Protein AF-A0A4Q6EHT4-F1 (afdb_monomer_lite)

Radius of gyration: 19.71 Å; chains: 1; bounding box: 36×48×47 Å

Sequence (94 aa):
MIGKLAGDTLSERGWEDFLRIMAIISISLGVFNLIPVPILDGGHIVFAVMESIRGRPLSQNVQQMFLKVGLSMILLLMVFALYNDISRVLPLKF

Secondary structure (DSSP, 8-state):
-HHHHHHHHHHHH-HHHHHHHHHHHHHHHHHHHTSS-TTSHHHHHHHHHHHHHHTSPPPHHHHHHHHHHHHHHHHHHHHHHHHHHHHHHS----

pLDDT: mean 83.77, std 10.98, range [52.44, 96.0]

Structure (mmCIF, N/CA/C/O backbone):
data_AF-A0A4Q6EHT4-F1
#
_entry.id   AF-A0A4Q6EHT4-F1
#
loop_
_atom_site.group_PDB
_atom_site.id
_atom_site.type_symbol
_atom_site.label_atom_id
_atom_site.label_alt_id
_atom_site.label_comp_id
_atom_site.label_asym_id
_atom_site.label_entity_id
_atom_site.label_seq_id
_atom_site.pdbx_PDB_ins_code
_atom_site.Cartn_x
_atom_site.Cartn_y
_atom_site.Cartn_z
_atom_site.occupancy
_atom_site.B_iso_or_equiv
_atom_site.auth_seq_id
_atom_site.auth_comp_id
_atom_site.auth_asym_id
_atom_site.auth_atom_id
_atom_site.pdbx_PDB_model_num
ATOM 1 N N . MET A 1 1 ? 14.592 -6.105 -12.841 1.00 55.53 1 MET A N 1
ATOM 2 C CA . MET A 1 1 ? 13.758 -6.210 -14.061 1.00 55.53 1 MET A CA 1
ATOM 3 C C . MET A 1 1 ? 13.126 -4.868 -14.439 1.00 55.53 1 MET A C 1
ATOM 5 O O . MET A 1 1 ? 13.348 -4.429 -15.556 1.00 55.53 1 MET A O 1
ATOM 9 N N . ILE A 1 2 ? 12.457 -4.158 -13.517 1.00 58.88 2 ILE A N 1
ATOM 10 C CA . ILE A 1 2 ? 11.843 -2.836 -13.786 1.00 58.88 2 ILE A CA 1
ATOM 11 C C . ILE A 1 2 ? 12.880 -1.748 -14.123 1.00 58.88 2 ILE A C 1
ATOM 13 O O . ILE A 1 2 ? 12.727 -1.054 -15.119 1.00 58.88 2 ILE A O 1
ATOM 17 N N . GLY A 1 3 ? 13.980 -1.654 -13.365 1.00 65.81 3 GLY A N 1
ATOM 18 C CA . GLY A 1 3 ? 15.036 -0.666 -13.645 1.00 65.81 3 GLY A CA 1
ATOM 19 C C . GLY A 1 3 ? 15.745 -0.864 -14.991 1.00 65.81 3 GLY A C 1
ATOM 20 O O . GLY A 1 3 ? 16.178 0.109 -15.594 1.00 65.81 3 GLY A O 1
ATOM 21 N N . LYS A 1 4 ? 15.809 -2.106 -15.495 1.00 65.31 4 LYS A N 1
ATOM 22 C CA . LYS A 1 4 ? 16.400 -2.412 -16.806 1.00 65.31 4 LYS A CA 1
ATOM 23 C C . LYS A 1 4 ? 15.467 -1.986 -17.944 1.00 65.31 4 LYS A C 1
ATOM 25 O O . LYS A 1 4 ? 15.901 -1.278 -18.832 1.00 65.31 4 LYS A O 1
ATOM 30 N N . LEU A 1 5 ? 14.175 -2.318 -17.848 1.00 64.56 5 LEU A N 1
ATOM 31 C CA . LEU A 1 5 ? 13.160 -1.861 -18.808 1.00 64.56 5 LEU A CA 1
ATOM 32 C C . LEU A 1 5 ? 13.086 -0.332 -18.882 1.00 64.56 5 LEU A C 1
ATOM 34 O O . LEU A 1 5 ? 12.982 0.219 -19.970 1.00 64.56 5 LEU A O 1
ATOM 38 N N . ALA A 1 6 ? 13.168 0.339 -17.731 1.00 63.38 6 ALA A N 1
ATOM 39 C CA . ALA A 1 6 ? 13.111 1.792 -17.659 1.00 63.38 6 ALA A CA 1
ATOM 40 C C . ALA A 1 6 ? 14.399 2.454 -18.203 1.00 63.38 6 ALA A C 1
ATOM 42 O O . ALA A 1 6 ? 14.326 3.452 -18.920 1.00 63.38 6 ALA A O 1
ATOM 43 N N . GLY A 1 7 ? 15.569 1.866 -17.923 1.00 63.75 7 GLY A N 1
ATOM 44 C CA . GLY A 1 7 ? 16.854 2.292 -18.488 1.00 63.75 7 GLY A CA 1
ATOM 45 C C . GLY A 1 7 ? 16.929 2.116 -20.006 1.00 63.75 7 GLY A C 1
ATOM 46 O O . GLY A 1 7 ? 17.286 3.059 -20.705 1.00 63.75 7 GLY A O 1
ATOM 47 N N . ASP A 1 8 ? 16.496 0.964 -20.522 1.00 63.78 8 ASP A N 1
ATOM 48 C CA . ASP A 1 8 ? 16.487 0.679 -21.962 1.00 63.78 8 ASP A CA 1
ATOM 49 C C . ASP A 1 8 ? 15.537 1.649 -22.704 1.00 63.78 8 ASP A C 1
ATOM 51 O O . ASP A 1 8 ? 15.881 2.182 -23.758 1.00 63.78 8 ASP A O 1
ATOM 55 N N . THR A 1 9 ? 14.382 2.003 -22.118 1.00 62.16 9 THR A N 1
ATOM 56 C CA . THR A 1 9 ? 13.476 3.012 -22.705 1.00 62.16 9 THR A CA 1
ATOM 57 C C . THR A 1 9 ? 14.027 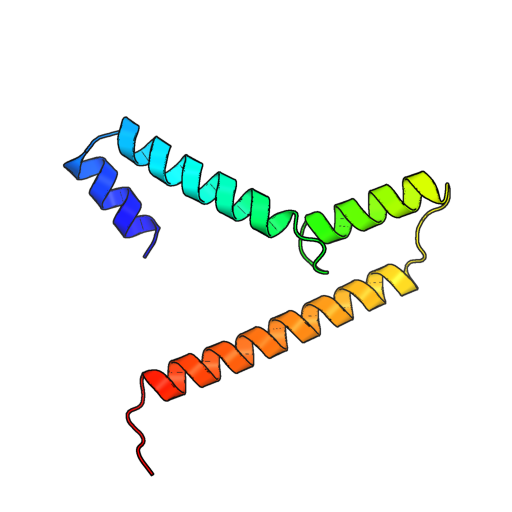4.439 -22.698 1.00 62.16 9 THR A C 1
ATOM 59 O O . THR A 1 9 ? 13.758 5.180 -23.639 1.00 62.16 9 THR A O 1
ATOM 62 N N . LEU A 1 10 ? 14.824 4.828 -21.695 1.00 63.91 10 LEU A N 1
ATOM 63 C CA . LEU A 1 10 ? 15.503 6.133 -21.682 1.00 63.91 10 LEU A CA 1
ATOM 64 C C . LEU A 1 10 ? 16.530 6.241 -22.810 1.00 63.91 10 LEU A C 1
ATOM 66 O O . LEU A 1 10 ? 16.632 7.287 -23.448 1.00 63.91 10 LEU A O 1
ATOM 70 N N . SER A 1 11 ? 17.287 5.167 -23.041 1.00 63.59 11 SER A N 1
ATOM 71 C CA . SER A 1 11 ? 18.343 5.119 -24.053 1.00 63.59 11 SER A CA 1
ATOM 72 C C . SER A 1 11 ? 17.803 5.001 -25.481 1.00 63.59 11 SER A C 1
ATOM 74 O O . SER A 1 11 ? 18.391 5.583 -26.387 1.00 63.59 11 SER A O 1
ATOM 76 N N . GLU A 1 12 ? 16.690 4.288 -25.690 1.00 65.56 12 GLU A N 1
ATOM 77 C CA . GLU A 1 12 ? 16.144 4.019 -27.031 1.00 65.56 12 GLU A CA 1
ATOM 78 C C . GLU A 1 12 ? 14.982 4.937 -27.446 1.00 65.56 12 GLU A C 1
ATOM 80 O O . GLU A 1 12 ? 14.800 5.181 -28.638 1.00 65.56 12 GLU A O 1
ATOM 85 N N . ARG A 1 13 ? 14.174 5.435 -26.497 1.00 71.38 13 ARG A N 1
ATOM 86 C CA . ARG A 1 13 ? 12.9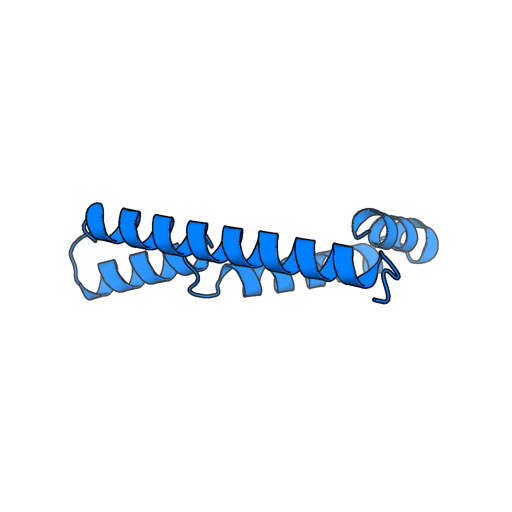20 6.170 -26.781 1.00 71.38 13 ARG A CA 1
ATOM 87 C C . ARG A 1 13 ? 12.820 7.548 -26.118 1.00 71.38 13 ARG A C 1
ATOM 89 O O . ARG A 1 13 ? 11.899 8.305 -26.411 1.00 71.38 13 ARG A O 1
ATOM 96 N N . GLY A 1 14 ? 13.785 7.903 -25.269 1.00 82.12 14 GLY A N 1
ATOM 97 C CA . GLY A 1 14 ? 13.891 9.222 -24.646 1.00 82.12 14 GLY A CA 1
ATOM 98 C C . GLY A 1 14 ? 13.064 9.407 -23.367 1.00 82.12 14 GLY A C 1
ATOM 99 O O . GLY A 1 14 ? 12.472 8.480 -22.813 1.00 82.12 14 GLY A O 1
ATOM 100 N N . TRP A 1 15 ? 13.063 10.644 -22.860 1.00 81.44 15 TRP A N 1
ATOM 101 C CA . TRP A 1 15 ? 12.514 10.995 -21.543 1.00 81.44 15 TRP A CA 1
ATOM 102 C C . TRP A 1 15 ? 10.986 10.887 -21.439 1.00 81.44 15 TRP A C 1
ATOM 104 O O . TRP A 1 15 ? 10.478 10.575 -20.363 1.00 81.44 15 TRP A O 1
ATOM 114 N N . GLU A 1 16 ? 10.253 11.123 -22.529 1.00 84.94 16 GLU A N 1
ATOM 115 C CA . GLU A 1 16 ? 8.784 11.089 -22.535 1.00 84.94 16 GLU A CA 1
ATOM 116 C C . GLU A 1 16 ? 8.245 9.678 -22.245 1.00 84.94 16 GLU A C 1
ATOM 118 O O . GLU A 1 16 ? 7.436 9.489 -21.333 1.00 84.94 16 GLU A O 1
ATOM 123 N N . ASP A 1 17 ? 8.760 8.668 -22.947 1.00 82.56 17 ASP A N 1
ATOM 124 C CA . ASP A 1 17 ? 8.354 7.272 -22.760 1.00 82.56 17 ASP A CA 1
ATOM 125 C C . ASP A 1 17 ? 8.759 6.725 -21.385 1.00 82.56 17 ASP A C 1
ATOM 127 O O . ASP A 1 17 ? 8.000 5.984 -20.754 1.00 82.56 17 ASP A O 1
ATOM 131 N N . PHE A 1 18 ? 9.919 7.137 -20.871 1.00 83.62 18 PHE A N 1
ATOM 132 C CA . PHE A 1 18 ? 10.345 6.789 -19.518 1.00 83.62 18 PHE A CA 1
ATOM 133 C C . PHE A 1 18 ? 9.388 7.330 -18.452 1.00 83.62 18 PHE A C 1
ATOM 135 O O . PHE A 1 18 ? 8.933 6.576 -17.586 1.00 83.62 18 PHE A O 1
ATOM 142 N N . LEU A 1 19 ? 9.041 8.620 -18.530 1.00 88.62 19 LEU A N 1
ATOM 143 C CA . LEU A 1 19 ? 8.080 9.239 -17.615 1.00 88.62 19 LEU A CA 1
ATOM 144 C C . LEU A 1 19 ? 6.716 8.552 -17.702 1.00 88.62 19 LEU A C 1
ATOM 146 O O . LEU A 1 19 ? 6.078 8.326 -16.674 1.00 88.62 19 LEU A O 1
ATOM 150 N N . ARG A 1 20 ? 6.294 8.149 -18.903 1.00 87.88 20 ARG A N 1
ATOM 151 C CA . ARG A 1 20 ? 5.040 7.424 -19.111 1.00 87.88 20 ARG A CA 1
ATOM 152 C C . ARG A 1 20 ? 5.038 6.052 -18.434 1.00 87.88 20 ARG A C 1
ATOM 154 O O . ARG A 1 20 ? 4.068 5.714 -17.756 1.00 87.88 20 ARG A O 1
ATOM 161 N N . ILE A 1 21 ? 6.114 5.276 -18.561 1.00 87.56 21 ILE A N 1
ATOM 162 C CA . ILE A 1 21 ? 6.251 3.976 -17.883 1.00 87.56 21 ILE A CA 1
ATOM 163 C C . ILE A 1 21 ? 6.278 4.164 -16.365 1.00 87.56 21 ILE A C 1
ATOM 165 O O . ILE A 1 21 ? 5.561 3.464 -15.647 1.00 87.56 21 ILE A O 1
ATOM 169 N N . MET A 1 22 ? 7.048 5.135 -15.868 1.00 88.81 22 MET A N 1
ATOM 170 C CA . MET A 1 22 ? 7.082 5.439 -14.437 1.00 88.81 22 MET A CA 1
ATOM 171 C C . MET A 1 22 ? 5.712 5.857 -13.904 1.00 88.81 22 MET A C 1
ATOM 173 O O . MET A 1 22 ? 5.324 5.403 -12.827 1.00 88.81 22 MET A O 1
ATOM 177 N N . ALA A 1 23 ? 4.960 6.666 -14.653 1.00 92.25 23 ALA A N 1
ATOM 178 C CA . ALA A 1 23 ? 3.613 7.079 -14.278 1.00 92.25 23 ALA A CA 1
ATOM 179 C C . ALA A 1 23 ? 2.674 5.871 -14.171 1.00 92.25 23 ALA A C 1
ATOM 181 O O . ALA A 1 23 ? 1.989 5.718 -13.162 1.00 92.25 23 ALA A O 1
ATOM 182 N N . ILE A 1 24 ? 2.691 4.968 -15.156 1.00 92.81 24 ILE A N 1
ATOM 183 C CA . ILE A 1 24 ? 1.860 3.754 -15.147 1.00 92.81 24 ILE A CA 1
ATOM 184 C C . ILE A 1 24 ? 2.205 2.857 -13.953 1.00 92.81 24 ILE A C 1
ATOM 186 O O . ILE A 1 24 ? 1.301 2.390 -13.256 1.00 92.81 24 ILE A O 1
ATOM 190 N N . ILE A 1 25 ? 3.495 2.634 -13.686 1.00 91.50 25 ILE A N 1
ATOM 191 C CA . ILE A 1 25 ? 3.943 1.823 -12.545 1.00 91.50 25 ILE A CA 1
ATOM 192 C C . ILE A 1 25 ? 3.519 2.475 -11.227 1.00 91.50 25 ILE A C 1
ATOM 194 O O . ILE A 1 25 ? 2.973 1.796 -10.361 1.00 91.50 25 ILE A O 1
ATOM 198 N N . SER A 1 26 ? 3.717 3.788 -11.093 1.00 92.69 26 SER A N 1
ATOM 199 C CA . SER A 1 26 ? 3.371 4.543 -9.883 1.00 92.69 26 SER A CA 1
ATOM 200 C C . SER A 1 26 ? 1.873 4.512 -9.604 1.00 92.69 26 SER A C 1
ATOM 202 O O . SER A 1 26 ? 1.471 4.245 -8.477 1.00 92.69 26 SER A O 1
ATOM 204 N N . ILE A 1 27 ? 1.040 4.725 -10.628 1.00 94.19 27 ILE A N 1
ATOM 205 C CA . ILE A 1 27 ? -0.421 4.651 -10.500 1.00 94.19 27 ILE A CA 1
ATOM 206 C C . ILE A 1 27 ? -0.845 3.233 -10.124 1.00 94.19 27 ILE A C 1
ATOM 208 O O . ILE A 1 27 ? -1.648 3.066 -9.213 1.00 94.19 27 ILE A O 1
ATOM 212 N N . SER A 1 28 ? -0.285 2.212 -10.777 1.00 92.69 28 SER A N 1
ATOM 213 C CA . SER A 1 28 ? -0.607 0.814 -10.472 1.00 92.69 28 SER A CA 1
ATOM 214 C C . SER A 1 28 ? -0.267 0.479 -9.021 1.00 92.69 28 SER A C 1
ATOM 216 O O . SER A 1 28 ? -1.106 -0.053 -8.301 1.00 92.69 28 SER A O 1
ATOM 218 N N . LEU A 1 29 ? 0.934 0.847 -8.567 1.00 90.56 29 LEU A N 1
ATOM 219 C CA . LEU A 1 29 ? 1.366 0.633 -7.189 1.00 90.56 29 LEU A CA 1
ATOM 220 C C . LEU A 1 29 ? 0.500 1.417 -6.197 1.00 90.56 29 LEU A C 1
ATOM 222 O O . LEU A 1 29 ? 0.097 0.865 -5.179 1.00 90.56 29 LEU A O 1
ATOM 226 N N . GLY A 1 30 ? 0.156 2.665 -6.524 1.00 89.94 30 GLY A N 1
ATOM 227 C CA . GLY A 1 30 ? -0.771 3.476 -5.740 1.00 89.94 30 GLY A CA 1
ATOM 228 C C . GLY A 1 30 ? -2.135 2.802 -5.591 1.00 89.94 30 GLY A C 1
ATOM 229 O O . GLY A 1 30 ? -2.623 2.652 -4.478 1.00 89.94 30 GLY A O 1
ATOM 230 N N . VAL A 1 31 ? -2.723 2.311 -6.685 1.00 91.56 31 VAL A N 1
ATOM 231 C CA . VAL A 1 31 ? -4.003 1.583 -6.660 1.00 91.56 31 VAL A CA 1
ATOM 232 C C . VAL A 1 31 ? -3.905 0.306 -5.822 1.00 91.56 31 VAL A C 1
ATOM 234 O O . VAL A 1 31 ? -4.787 0.058 -5.004 1.00 91.56 31 VAL A O 1
ATOM 237 N N . PHE A 1 32 ? -2.832 -0.478 -5.969 1.00 89.69 32 PHE A N 1
ATOM 238 C CA . PHE A 1 32 ? -2.606 -1.676 -5.153 1.00 89.69 32 PHE A CA 1
ATOM 239 C C . PHE A 1 32 ? -2.458 -1.351 -3.660 1.00 89.69 32 PHE A C 1
ATOM 241 O O . PHE A 1 32 ? -3.034 -2.053 -2.828 1.00 89.69 32 PHE A O 1
ATOM 248 N N . ASN A 1 33 ? -1.750 -0.273 -3.314 1.00 89.50 33 ASN A N 1
ATOM 249 C CA . ASN A 1 33 ? -1.585 0.155 -1.926 1.00 89.50 33 ASN A CA 1
ATOM 250 C C . ASN A 1 33 ? -2.886 0.644 -1.293 1.00 89.50 33 ASN A C 1
ATOM 252 O O . ASN A 1 33 ? -3.014 0.549 -0.080 1.00 89.50 33 ASN A O 1
ATOM 256 N N . LEU A 1 34 ? -3.857 1.123 -2.073 1.00 89.06 34 LEU A N 1
ATOM 257 C CA . LEU A 1 34 ? -5.159 1.575 -1.571 1.00 89.06 34 LEU A CA 1
ATOM 258 C C . LEU A 1 34 ? -6.153 0.434 -1.297 1.00 89.06 34 LEU A C 1
ATOM 260 O O . LEU A 1 34 ? -7.212 0.679 -0.717 1.00 89.06 34 LEU A O 1
ATOM 264 N N . ILE A 1 35 ? -5.839 -0.806 -1.685 1.00 89.94 35 ILE A N 1
ATOM 265 C CA . ILE A 1 35 ? -6.689 -1.969 -1.394 1.00 89.94 35 ILE A CA 1
ATOM 266 C C . ILE A 1 35 ? -6.760 -2.160 0.136 1.00 89.94 35 ILE A C 1
ATOM 268 O O . ILE A 1 35 ? -5.746 -1.989 0.818 1.00 89.94 35 ILE A O 1
ATOM 272 N N . PRO A 1 36 ? -7.929 -2.524 0.705 1.00 82.75 36 PRO A N 1
ATOM 273 C CA . PRO A 1 36 ? -8.132 -2.682 2.149 1.00 82.75 36 PRO A CA 1
ATOM 274 C C . PRO A 1 36 ? -7.466 -3.953 2.712 1.00 82.75 36 PRO A C 1
ATOM 276 O O . PRO A 1 36 ? -8.119 -4.814 3.302 1.00 82.75 36 PRO A O 1
ATOM 279 N N . VAL A 1 37 ? -6.156 -4.090 2.519 1.00 85.50 37 VAL A N 1
ATOM 280 C CA . VAL A 1 37 ? -5.341 -5.194 3.026 1.00 85.50 37 VAL A CA 1
ATOM 281 C C . VAL A 1 37 ? -4.559 -4.711 4.252 1.00 85.50 37 VAL A C 1
ATOM 283 O O . VAL A 1 37 ? -3.941 -3.644 4.210 1.00 85.50 37 VAL A O 1
ATOM 286 N N . PRO A 1 38 ? -4.544 -5.478 5.354 1.00 74.50 38 PRO A N 1
ATOM 287 C CA . PRO A 1 38 ? -3.738 -5.130 6.516 1.00 74.50 38 PRO A CA 1
ATOM 288 C C . PRO A 1 38 ? -2.243 -5.067 6.164 1.00 74.50 38 PRO A C 1
ATOM 290 O O . PRO A 1 38 ? -1.760 -5.997 5.528 1.00 74.50 38 PRO A O 1
ATOM 293 N N . ILE A 1 39 ? -1.537 -4.014 6.617 1.00 82.94 39 ILE A N 1
ATOM 294 C CA . ILE A 1 39 ? -0.133 -3.609 6.305 1.00 82.94 39 ILE A CA 1
ATOM 295 C C . ILE A 1 39 ? 0.006 -2.618 5.144 1.00 82.94 39 ILE A C 1
ATOM 297 O O . ILE A 1 39 ? 0.959 -1.843 5.135 1.00 82.94 39 ILE A O 1
ATOM 301 N N . LEU A 1 40 ? -0.933 -2.599 4.200 1.00 85.19 40 LEU A N 1
ATOM 302 C CA . LEU A 1 40 ? -0.926 -1.630 3.103 1.00 85.19 40 LEU A CA 1
ATOM 303 C C . LEU A 1 40 ? -1.551 -0.297 3.546 1.00 85.19 40 LEU A C 1
ATOM 305 O O . LEU A 1 40 ? -2.372 -0.259 4.469 1.00 85.19 40 LEU A O 1
ATOM 309 N N . ASP A 1 41 ? -1.182 0.794 2.867 1.00 88.19 41 ASP A N 1
ATOM 310 C CA . ASP A 1 41 ? -1.658 2.155 3.171 1.00 88.19 41 ASP A CA 1
ATOM 311 C C . ASP A 1 41 ? -3.200 2.239 3.182 1.00 88.19 41 ASP A C 1
ATOM 313 O O . ASP A 1 41 ? -3.803 2.903 4.024 1.00 88.19 41 ASP A O 1
ATOM 317 N N . GLY A 1 42 ? -3.864 1.479 2.312 1.00 86.19 42 GLY A N 1
ATOM 318 C CA . GLY A 1 42 ? -5.316 1.346 2.219 1.00 86.19 42 GLY A CA 1
ATOM 319 C C . GLY A 1 42 ? -5.961 0.746 3.466 1.00 86.19 42 GLY A C 1
ATOM 320 O O . GLY A 1 42 ? -7.051 1.163 3.855 1.00 86.19 42 GLY A O 1
ATOM 321 N N . GLY A 1 43 ? -5.276 -0.164 4.165 1.00 85.88 43 GLY A N 1
ATOM 322 C CA . GLY A 1 43 ? -5.727 -0.678 5.459 1.00 85.88 43 GLY A CA 1
ATOM 323 C C . GLY A 1 43 ? -5.787 0.418 6.528 1.00 85.88 43 GLY A C 1
ATOM 324 O O . GLY A 1 43 ? -6.735 0.473 7.312 1.00 85.88 43 GLY A O 1
ATOM 325 N N . HIS A 1 44 ? -4.824 1.343 6.514 1.00 86.62 44 HIS A N 1
ATOM 326 C CA . HIS A 1 44 ? -4.828 2.512 7.396 1.00 86.62 44 HIS A CA 1
ATOM 327 C C . HIS A 1 44 ? -5.930 3.510 7.034 1.00 86.62 44 HIS A C 1
ATOM 329 O O . HIS A 1 44 ? -6.564 4.066 7.930 1.00 86.62 44 HIS A O 1
ATOM 335 N N . ILE A 1 45 ? -6.212 3.694 5.743 1.00 88.94 45 ILE A N 1
ATOM 336 C CA . ILE A 1 45 ? -7.322 4.540 5.286 1.00 88.94 45 ILE A CA 1
ATOM 337 C C . ILE A 1 45 ? -8.657 3.983 5.781 1.00 88.94 45 ILE A C 1
ATOM 339 O O . ILE A 1 45 ? -9.467 4.735 6.317 1.00 88.94 45 ILE A O 1
ATOM 343 N N . VAL A 1 46 ? -8.878 2.668 5.684 1.00 87.81 46 VAL A N 1
ATOM 344 C CA . VAL A 1 46 ? -10.088 2.032 6.232 1.00 87.81 46 VAL A CA 1
ATOM 345 C C . VAL A 1 46 ? -10.214 2.289 7.729 1.00 87.81 46 VAL A C 1
ATOM 347 O O . VAL A 1 46 ? -11.306 2.594 8.204 1.00 87.81 46 VAL A O 1
ATOM 350 N N . PHE A 1 47 ? -9.115 2.220 8.480 1.00 87.62 47 PHE A N 1
ATOM 351 C CA . PHE A 1 47 ? -9.135 2.559 9.899 1.00 87.62 47 PHE A CA 1
ATOM 352 C C . PHE A 1 47 ? -9.504 4.011 10.159 1.00 87.62 47 PHE A C 1
ATOM 354 O O . PHE A 1 47 ? -10.391 4.251 10.971 1.00 87.62 47 PHE A O 1
ATOM 361 N N . ALA A 1 48 ? -8.904 4.956 9.439 1.00 87.31 48 ALA A N 1
ATOM 362 C CA . ALA A 1 48 ? -9.220 6.373 9.580 1.00 87.31 48 ALA A CA 1
ATOM 363 C C . ALA A 1 48 ? -10.691 6.671 9.236 1.00 87.31 48 ALA A C 1
ATOM 365 O O . ALA A 1 48 ? -11.361 7.418 9.948 1.00 87.31 48 ALA A O 1
ATOM 366 N N . VAL A 1 49 ? -11.231 6.037 8.188 1.00 89.06 49 VAL A N 1
ATOM 367 C CA . VAL A 1 49 ? -12.651 6.139 7.814 1.00 89.06 49 VAL A CA 1
ATOM 368 C C . VAL A 1 49 ? -13.542 5.555 8.913 1.00 89.06 49 VAL A C 1
ATOM 370 O O . VAL A 1 49 ? -14.513 6.186 9.327 1.00 89.06 49 VAL A O 1
ATOM 373 N N . MET A 1 50 ? -13.195 4.381 9.442 1.00 86.56 50 MET A N 1
ATOM 374 C CA . MET A 1 50 ? -13.933 3.747 10.537 1.00 86.56 50 MET A CA 1
ATOM 375 C C . MET A 1 50 ? -13.885 4.577 11.822 1.00 86.56 50 MET A C 1
ATOM 377 O O . MET A 1 50 ? -14.892 4.677 12.519 1.00 86.56 50 MET A O 1
ATOM 381 N N . GLU A 1 51 ? -12.752 5.198 12.142 1.00 90.88 51 GLU A N 1
ATOM 382 C CA . GLU A 1 51 ? -12.616 6.116 13.275 1.00 90.88 51 GLU A CA 1
ATOM 383 C C . GLU A 1 51 ? -13.444 7.384 13.081 1.00 90.88 51 GLU A C 1
ATOM 385 O O . GLU A 1 51 ? -14.124 7.804 14.017 1.00 90.88 51 GLU A O 1
ATOM 390 N N . SER A 1 52 ? -13.452 7.944 11.868 1.00 90.19 52 SER A N 1
ATOM 391 C CA . SER A 1 52 ? -14.264 9.111 11.513 1.00 90.19 52 SER A CA 1
ATOM 392 C C . SER A 1 52 ? -15.762 8.831 11.670 1.00 90.19 52 SER A C 1
ATOM 394 O O . SER A 1 52 ? -16.468 9.628 12.282 1.00 90.19 52 SER A O 1
ATOM 396 N N . ILE A 1 53 ? -16.238 7.665 11.216 1.00 91.62 53 ILE A N 1
ATOM 397 C CA . ILE A 1 53 ? -17.644 7.252 11.368 1.00 91.62 53 ILE A CA 1
ATOM 398 C C . ILE A 1 53 ? -17.981 6.953 12.837 1.00 91.62 53 ILE A C 1
ATOM 400 O O . ILE A 1 53 ? -19.061 7.294 13.317 1.00 91.62 53 ILE A O 1
ATOM 404 N N . ARG A 1 54 ? -17.075 6.296 13.572 1.00 88.19 54 ARG A N 1
ATOM 405 C CA . ARG A 1 54 ? -17.314 5.859 14.958 1.00 88.19 54 ARG A CA 1
ATOM 406 C C . ARG A 1 54 ? -17.104 6.973 15.989 1.00 88.19 54 ARG A C 1
ATOM 408 O O . ARG A 1 54 ? -17.492 6.792 17.142 1.00 88.19 54 ARG A O 1
ATOM 415 N N . GLY A 1 55 ? -16.445 8.069 15.610 1.00 86.88 55 GLY A N 1
ATOM 416 C CA . GLY A 1 55 ? -16.120 9.213 16.469 1.00 86.88 55 GLY A CA 1
ATOM 417 C C . GLY A 1 55 ? -15.161 8.900 17.625 1.00 86.88 55 GLY A C 1
ATOM 418 O O . GLY A 1 55 ? -14.978 9.725 18.515 1.00 86.88 55 GLY A O 1
ATOM 419 N N . ARG A 1 56 ? -14.568 7.700 17.657 1.00 84.62 56 ARG A N 1
ATOM 420 C CA . ARG A 1 56 ? -13.651 7.249 18.713 1.00 84.62 56 ARG A CA 1
ATOM 421 C C . ARG A 1 56 ? -12.547 6.374 18.122 1.00 84.62 56 ARG A C 1
ATOM 423 O O . ARG A 1 56 ? -12.869 5.535 17.269 1.00 84.62 56 ARG A O 1
ATOM 430 N N . PRO A 1 57 ? -11.303 6.495 18.621 1.00 82.88 57 PRO A N 1
ATOM 431 C CA . PRO A 1 57 ? -10.174 5.739 18.099 1.00 82.88 57 PRO A CA 1
ATOM 432 C C . PRO A 1 57 ? -10.424 4.232 18.193 1.00 82.88 57 PRO A C 1
ATOM 434 O O . PRO A 1 57 ? -11.129 3.744 19.092 1.00 82.88 57 PRO A O 1
ATOM 437 N N . LEU A 1 58 ? -9.887 3.482 17.237 1.00 81.06 58 LEU A N 1
ATOM 438 C CA . LEU A 1 58 ? -9.867 2.026 17.276 1.00 81.06 58 LEU A CA 1
ATOM 439 C C . LEU A 1 58 ? -8.965 1.566 18.425 1.00 81.06 58 LEU A C 1
ATOM 441 O O . LEU A 1 58 ? -7.980 2.213 18.774 1.00 81.06 58 LEU A O 1
ATOM 445 N N . SER A 1 59 ? -9.325 0.456 19.075 1.00 86.88 59 SER A N 1
ATOM 446 C CA . SER A 1 59 ? -8.498 -0.040 20.175 1.00 86.88 59 SER A CA 1
ATOM 447 C C . SER A 1 59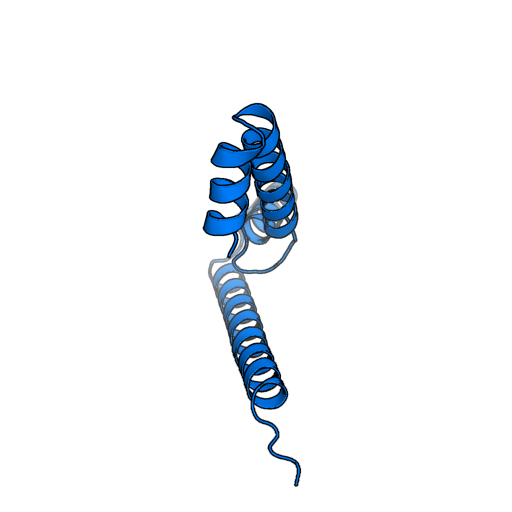 ? -7.177 -0.578 19.623 1.00 86.88 59 SER A C 1
ATOM 449 O O . SER A 1 59 ? -7.155 -1.225 18.573 1.00 86.88 59 SER A O 1
ATOM 451 N N . GLN A 1 60 ? -6.084 -0.373 20.363 1.00 86.06 60 GLN A N 1
ATOM 452 C CA . GLN A 1 60 ? -4.766 -0.906 19.994 1.00 86.06 60 GLN A CA 1
ATOM 453 C C . GLN A 1 60 ? -4.806 -2.421 19.737 1.00 86.06 60 GLN A C 1
ATOM 455 O O . GLN A 1 60 ? -4.134 -2.910 18.834 1.00 86.06 60 GLN A O 1
ATOM 460 N N . ASN A 1 61 ? -5.654 -3.158 20.462 1.00 89.31 61 ASN A N 1
ATOM 461 C CA . ASN A 1 61 ? -5.844 -4.597 20.264 1.00 89.31 61 ASN A CA 1
ATOM 462 C C . ASN A 1 61 ? -6.359 -4.937 18.857 1.00 89.31 61 ASN A C 1
ATOM 464 O O . ASN A 1 61 ? -5.885 -5.893 18.248 1.00 89.31 61 ASN A O 1
ATOM 468 N N . VAL A 1 62 ? -7.299 -4.149 18.322 1.00 86.88 62 VAL A N 1
ATOM 469 C CA . VAL A 1 62 ? -7.843 -4.358 16.969 1.00 86.88 62 VAL A CA 1
ATOM 470 C C . VAL A 1 62 ? -6.778 -4.060 15.919 1.00 86.88 62 VAL A C 1
ATOM 472 O O . VAL A 1 62 ? -6.592 -4.855 15.000 1.00 86.88 62 VAL A O 1
ATOM 475 N N . GLN A 1 63 ? -6.026 -2.970 16.084 1.00 87.50 63 GLN A N 1
ATOM 476 C CA . GLN A 1 63 ? -4.951 -2.606 15.161 1.00 87.50 63 GLN A CA 1
ATOM 477 C C . GLN A 1 63 ? -3.827 -3.655 15.150 1.00 87.50 63 GLN A C 1
ATOM 479 O O . GLN A 1 63 ? -3.370 -4.063 14.083 1.00 87.50 63 GLN A O 1
ATOM 484 N N . GLN A 1 64 ? -3.426 -4.155 16.324 1.00 89.94 64 GLN A N 1
ATOM 485 C CA . GLN A 1 64 ? -2.435 -5.227 16.437 1.00 89.94 64 GLN A CA 1
ATOM 486 C C . GLN A 1 64 ? -2.925 -6.543 15.834 1.00 89.94 64 GLN A C 1
ATOM 488 O O . GLN A 1 64 ? -2.147 -7.241 15.185 1.00 89.94 64 GLN A O 1
ATOM 493 N N . MET A 1 65 ? -4.196 -6.899 16.037 1.00 90.75 65 MET A N 1
ATOM 494 C CA . MET A 1 65 ? -4.762 -8.104 15.438 1.00 90.75 65 MET A CA 1
ATOM 495 C C . MET A 1 65 ? -4.797 -7.995 13.914 1.00 90.75 65 MET A C 1
ATOM 497 O O . MET A 1 65 ? -4.378 -8.927 13.234 1.00 90.75 65 MET A O 1
ATOM 501 N N . PHE A 1 66 ? -5.201 -6.846 13.376 1.00 88.19 66 PHE A N 1
ATOM 502 C CA . PHE A 1 66 ? -5.201 -6.597 11.936 1.00 88.19 66 PHE A CA 1
ATOM 503 C C . PHE A 1 66 ? -3.789 -6.690 11.348 1.00 88.19 66 PHE A C 1
ATOM 505 O O . PHE A 1 66 ? -3.587 -7.394 10.364 1.00 88.19 66 PHE A O 1
ATOM 512 N N . LEU A 1 67 ? -2.794 -6.075 11.998 1.00 89.75 67 LEU A N 1
ATOM 513 C CA . LEU A 1 67 ? -1.392 -6.160 11.583 1.00 89.75 67 LEU A CA 1
ATOM 514 C C . LEU A 1 67 ? -0.881 -7.609 11.584 1.00 89.75 67 LEU A C 1
ATOM 516 O O . LEU A 1 67 ? -0.276 -8.045 10.609 1.00 89.75 67 LEU A O 1
ATOM 520 N N . LYS A 1 68 ? -1.148 -8.373 12.652 1.00 92.56 68 LYS A N 1
ATOM 521 C CA . LYS A 1 68 ? -0.752 -9.789 12.753 1.00 92.56 68 LYS A CA 1
ATOM 522 C C . LYS A 1 68 ? -1.400 -10.636 11.661 1.00 92.56 68 LYS A C 1
ATOM 524 O O . LYS A 1 68 ? -0.716 -11.445 11.036 1.00 92.56 68 LYS A O 1
ATOM 529 N N . VAL A 1 69 ? -2.695 -10.432 11.408 1.00 91.88 69 VAL A N 1
ATOM 530 C CA . VAL A 1 69 ? -3.424 -11.129 10.340 1.00 91.88 69 VAL A CA 1
ATOM 531 C C . VAL A 1 69 ? -2.824 -10.779 8.979 1.00 91.88 69 VAL A C 1
ATOM 533 O O . VAL A 1 69 ? -2.472 -11.690 8.237 1.00 91.88 69 VAL A O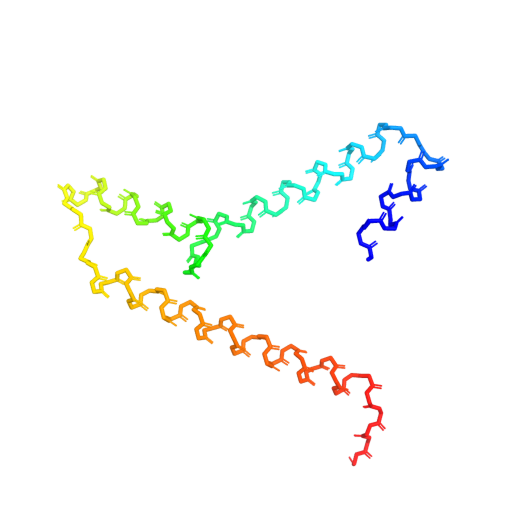 1
ATOM 536 N N . GLY A 1 70 ? -2.592 -9.497 8.688 1.00 90.50 70 GLY A N 1
ATOM 537 C CA . GLY A 1 70 ? -1.900 -9.070 7.467 1.00 90.50 70 GLY A CA 1
ATOM 538 C C . GLY A 1 70 ? -0.558 -9.736 7.283 1.00 90.50 70 GLY A C 1
ATOM 539 O O . GLY A 1 70 ? -0.283 -10.304 6.232 1.00 90.50 70 GLY A O 1
ATOM 540 N N . LEU A 1 71 ? 0.268 -9.696 8.329 1.00 92.31 71 LEU A N 1
ATOM 541 C CA . LEU A 1 71 ? 1.638 -10.181 8.257 1.00 92.31 71 LEU A CA 1
ATOM 542 C C . LEU A 1 71 ? 1.650 -11.683 8.007 1.00 92.31 71 LEU A C 1
ATOM 544 O O . LEU A 1 71 ? 2.383 -12.155 7.145 1.00 92.31 71 LEU A O 1
ATOM 548 N N . SER A 1 72 ? 0.801 -12.424 8.721 1.00 94.19 72 SER A N 1
ATOM 549 C CA . SER A 1 72 ? 0.660 -13.864 8.515 1.00 94.19 72 SER A CA 1
ATOM 550 C C . SER A 1 72 ? 0.170 -14.203 7.106 1.00 94.19 72 SER A C 1
ATOM 552 O O . SER A 1 72 ? 0.732 -15.104 6.488 1.00 94.19 72 SER A O 1
ATOM 554 N N . MET A 1 73 ? -0.796 -13.456 6.554 1.00 92.50 73 MET A N 1
ATOM 555 C CA . MET A 1 73 ? -1.260 -13.654 5.178 1.00 92.50 73 MET A CA 1
ATOM 556 C C . MET A 1 73 ? -0.159 -13.379 4.154 1.00 92.50 73 MET A C 1
ATOM 558 O O . MET A 1 73 ? 0.045 -14.200 3.265 1.00 92.50 73 MET A O 1
ATOM 562 N N . ILE A 1 74 ? 0.574 -12.267 4.289 1.00 91.31 74 ILE A N 1
ATOM 563 C CA . ILE A 1 74 ? 1.677 -11.919 3.381 1.00 91.31 74 ILE A CA 1
ATOM 564 C C . ILE A 1 74 ? 2.786 -12.966 3.460 1.00 91.31 74 ILE A C 1
ATOM 566 O O . ILE A 1 74 ? 3.260 -13.422 2.424 1.00 91.31 74 ILE A O 1
ATOM 570 N N . LEU A 1 75 ? 3.179 -13.388 4.664 1.00 94.19 75 LEU A N 1
ATOM 571 C CA . LEU A 1 75 ? 4.192 -14.429 4.847 1.00 94.19 75 LEU A CA 1
ATOM 572 C C . LEU A 1 75 ? 3.756 -15.753 4.219 1.00 94.19 75 LEU A C 1
ATOM 574 O O . LEU A 1 75 ? 4.551 -16.396 3.539 1.00 94.19 75 LEU A O 1
ATOM 578 N N . LEU A 1 76 ? 2.494 -16.146 4.402 1.00 95.19 76 LEU A N 1
ATOM 579 C CA . LEU A 1 76 ? 1.953 -17.367 3.814 1.00 95.19 76 LEU A CA 1
ATOM 580 C C . LEU A 1 76 ? 1.935 -17.291 2.283 1.00 95.19 76 LEU A C 1
ATOM 582 O O . LEU A 1 76 ? 2.366 -18.233 1.622 1.00 95.19 76 LEU A O 1
ATOM 586 N N . LEU A 1 77 ? 1.519 -16.153 1.722 1.00 92.56 77 LEU A N 1
ATOM 587 C CA . LEU A 1 77 ? 1.589 -15.883 0.285 1.00 92.56 77 LEU A CA 1
ATOM 588 C C . LEU A 1 77 ? 3.026 -15.911 -0.233 1.00 92.56 77 LEU A C 1
ATOM 590 O O . LEU A 1 77 ? 3.272 -16.479 -1.289 1.00 92.56 77 LEU A O 1
ATOM 594 N N . MET A 1 78 ? 3.974 -15.340 0.509 1.00 94.25 78 MET A N 1
ATOM 595 C CA . MET A 1 78 ? 5.387 -15.318 0.139 1.00 94.25 78 MET A CA 1
ATOM 596 C C . MET A 1 78 ? 5.974 -16.731 0.115 1.00 94.25 78 MET A C 1
ATOM 598 O O . MET A 1 78 ? 6.640 -17.093 -0.848 1.00 94.25 78 MET A O 1
ATOM 602 N N . VAL A 1 79 ? 5.694 -17.550 1.134 1.00 96.00 79 VAL A N 1
ATOM 603 C CA . VAL A 1 79 ? 6.124 -18.957 1.179 1.00 96.00 79 VAL A CA 1
ATOM 604 C C . VAL A 1 79 ? 5.475 -19.757 0.052 1.00 96.00 79 VAL A C 1
ATOM 606 O O . VAL A 1 79 ? 6.158 -20.525 -0.620 1.00 96.00 79 VAL A O 1
ATOM 609 N N . PHE A 1 80 ? 4.180 -19.556 -0.195 1.00 95.19 80 PHE A N 1
ATOM 610 C CA . PHE A 1 80 ? 3.464 -20.210 -1.288 1.00 95.19 80 PHE A CA 1
ATOM 611 C C . PHE A 1 80 ? 4.023 -19.820 -2.664 1.00 95.19 80 PHE A C 1
ATOM 613 O O . PHE A 1 80 ? 4.270 -20.688 -3.498 1.00 95.19 80 PHE A O 1
ATOM 620 N N . ALA A 1 81 ? 4.270 -18.529 -2.892 1.00 93.50 81 ALA A N 1
ATOM 621 C CA . ALA A 1 81 ? 4.864 -18.022 -4.123 1.00 93.50 81 ALA A CA 1
ATOM 622 C C . ALA A 1 81 ? 6.286 -18.558 -4.312 1.00 93.50 81 ALA A C 1
ATOM 624 O O . ALA A 1 81 ? 6.608 -19.035 -5.392 1.00 93.50 81 ALA A O 1
ATOM 625 N N . LEU A 1 82 ? 7.098 -18.577 -3.251 1.00 92.88 82 LEU A N 1
ATOM 626 C CA . LEU A 1 82 ? 8.440 -19.150 -3.286 1.00 92.88 82 LEU A CA 1
ATOM 627 C C . LEU A 1 82 ? 8.399 -20.648 -3.608 1.00 92.88 82 LEU A C 1
ATOM 629 O O . LEU A 1 82 ? 9.172 -21.113 -4.439 1.00 92.88 82 LEU A O 1
ATOM 633 N N . TYR A 1 83 ? 7.482 -21.405 -3.000 1.00 91.19 83 TYR A N 1
ATOM 634 C CA . TYR A 1 83 ? 7.282 -22.819 -3.320 1.00 91.19 83 TYR A CA 1
ATOM 635 C C . TYR A 1 83 ? 6.876 -23.018 -4.785 1.00 91.19 83 TYR A C 1
ATOM 637 O O . TYR A 1 83 ? 7.406 -23.908 -5.451 1.00 91.19 83 TYR A O 1
ATOM 645 N N . ASN A 1 84 ? 5.974 -22.180 -5.301 1.00 91.44 84 ASN A N 1
ATOM 646 C CA . ASN A 1 84 ? 5.534 -22.224 -6.692 1.00 91.44 84 ASN A CA 1
ATOM 647 C C . ASN A 1 84 ? 6.676 -21.878 -7.663 1.00 91.44 84 ASN A C 1
ATOM 649 O O . ASN A 1 84 ? 6.894 -22.591 -8.639 1.00 91.44 84 ASN A O 1
ATOM 653 N N . ASP A 1 85 ? 7.452 -20.836 -7.367 1.00 90.06 85 ASP A N 1
ATOM 654 C CA . ASP A 1 85 ? 8.603 -20.421 -8.170 1.00 90.06 85 ASP A CA 1
ATOM 655 C C . ASP A 1 85 ? 9.693 -21.502 -8.180 1.00 90.06 85 ASP A C 1
ATOM 657 O O . ASP A 1 85 ? 10.199 -21.856 -9.245 1.00 90.06 85 ASP A O 1
ATOM 661 N N . ILE A 1 86 ? 10.002 -22.098 -7.022 1.00 89.56 86 ILE A N 1
ATOM 662 C CA . ILE A 1 86 ? 10.947 -23.219 -6.905 1.00 89.56 86 ILE A CA 1
ATOM 663 C C . ILE A 1 86 ? 10.439 -24.429 -7.695 1.00 89.56 86 ILE A C 1
ATOM 665 O O . ILE A 1 86 ? 11.194 -24.991 -8.483 1.00 89.56 86 ILE A O 1
ATOM 669 N N . SER A 1 87 ? 9.166 -24.805 -7.539 1.00 85.19 87 SER A N 1
ATOM 670 C CA . SER A 1 87 ? 8.561 -25.954 -8.233 1.00 85.19 87 SER A CA 1
ATOM 671 C C . SER A 1 87 ? 8.484 -25.756 -9.747 1.00 85.19 87 SER A C 1
ATOM 673 O O . SER A 1 87 ? 8.568 -26.715 -10.506 1.00 85.19 87 SER A O 1
ATOM 675 N N . ARG A 1 88 ? 8.334 -24.510 -10.206 1.00 81.50 88 ARG A N 1
ATOM 676 C CA . ARG A 1 88 ? 8.338 -24.169 -11.630 1.00 81.50 88 ARG A CA 1
A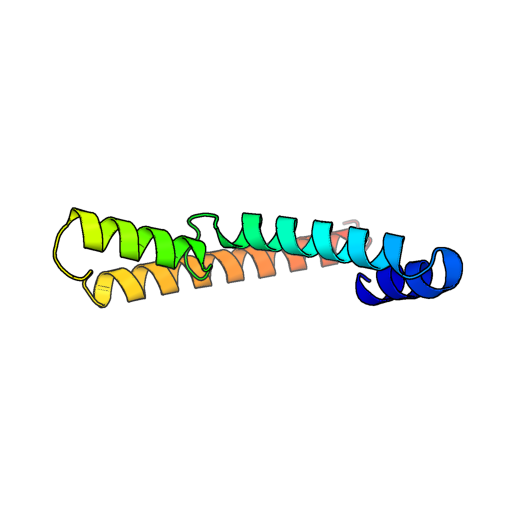TOM 677 C C . ARG A 1 88 ? 9.741 -24.214 -12.233 1.00 81.50 88 ARG A C 1
ATOM 679 O O . ARG A 1 88 ? 9.883 -24.566 -13.402 1.00 81.50 88 ARG A O 1
ATOM 686 N N . VAL A 1 89 ? 10.758 -23.808 -11.474 1.00 81.38 89 VAL A N 1
ATOM 687 C CA . VAL A 1 89 ? 12.146 -23.712 -11.953 1.00 81.38 89 VAL A CA 1
ATOM 688 C C . VAL A 1 89 ? 12.899 -25.039 -11.811 1.00 81.38 89 VAL A C 1
ATOM 690 O O . VAL A 1 89 ? 13.755 -25.335 -12.642 1.00 81.38 89 VAL A O 1
ATOM 693 N N . LEU A 1 90 ? 12.576 -25.864 -10.812 1.00 74.38 90 LEU A N 1
ATOM 694 C CA . LEU A 1 90 ? 13.102 -27.223 -10.683 1.00 74.38 90 LEU A CA 1
ATOM 695 C C . LEU A 1 90 ? 12.228 -28.199 -11.480 1.00 74.38 90 LEU A C 1
ATOM 697 O O . LEU A 1 90 ? 11.099 -28.465 -11.073 1.00 74.38 90 LEU A O 1
ATOM 701 N N . PRO A 1 91 ? 12.737 -28.822 -12.559 1.00 64.75 91 PRO A N 1
ATOM 702 C CA . PRO A 1 91 ? 12.038 -29.885 -13.268 1.00 64.75 91 PRO A CA 1
ATOM 703 C C . PRO A 1 91 ? 12.142 -31.196 -12.474 1.00 64.75 91 PRO A C 1
ATOM 705 O O . PRO A 1 91 ? 12.556 -32.224 -13.006 1.00 64.75 91 PRO A O 1
ATOM 708 N N . LEU A 1 92 ? 11.810 -31.181 -11.182 1.00 63.00 92 LEU A N 1
ATOM 709 C CA . LEU A 1 92 ? 11.696 -32.402 -10.393 1.00 63.00 92 LEU A CA 1
ATOM 710 C C . LEU A 1 92 ? 10.323 -33.009 -10.665 1.00 63.00 92 LEU A C 1
ATOM 712 O O . LEU A 1 92 ? 9.375 -32.887 -9.895 1.00 63.00 92 LEU A O 1
ATOM 716 N N . LYS A 1 93 ? 10.253 -33.650 -11.832 1.00 52.44 93 LYS A N 1
ATOM 717 C CA . LYS A 1 93 ? 9.299 -34.712 -12.119 1.00 52.44 93 LYS A CA 1
ATOM 718 C C . LYS A 1 93 ? 9.623 -35.852 -11.149 1.00 52.44 93 LYS A C 1
ATOM 720 O O . LYS A 1 93 ? 10.692 -36.451 -11.260 1.00 52.44 93 LYS A O 1
ATOM 725 N N . PHE A 1 94 ? 8.727 -3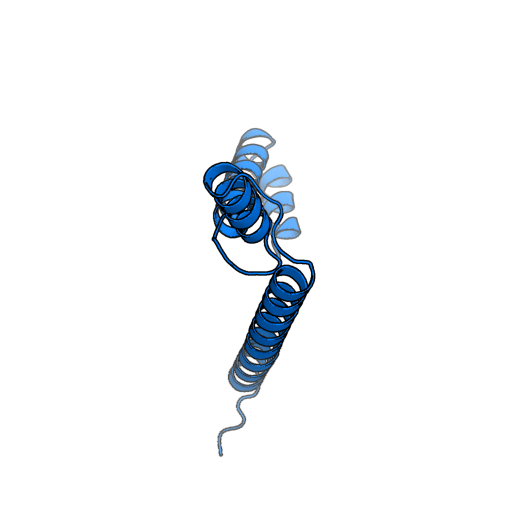6.110 -10.209 1.00 52.53 94 PHE A N 1
ATOM 726 C CA . PHE A 1 94 ? 8.552 -37.454 -9.674 1.00 52.53 94 PHE A CA 1
ATOM 727 C C . PHE A 1 94 ? 7.362 -38.069 -10.403 1.00 52.53 94 PHE A C 1
ATOM 729 O O . PHE A 1 94 ? 6.337 -37.360 -10.538 1.00 52.53 94 PHE A O 1
#

Foldseek 3Di:
DLVVVLVVCCVPPNDVVSVVSVVVVVVVVVVVLLPCAQPGPVVVVVQVVVCVVVVHHDDPVVNVVRNVVRVVVVVVVVVVVVVVVCPVVDPPDD